Protein AF-A0A3C1NF84-F1 (afdb_monomer)

Secondary structure (DSSP, 8-state):
-GGG-S-EEEEHHHIIIIIHHHHHHHHHTT--EEEEEEE-S-HHHHHHHHHHHHTTT-SEEEE-TT-HHHHHHHHHHHTT-SPEEE-

Sequence (87 aa):
LGDSVGVYKIGLELLFSGGFELARELASQGRSVFIDAKLLDIEATVERATAAIARTGAEFLTVHALDAKTLDAAVRGRASSKLRLLG

Radius of gyration: 12.45 Å; Cα contacts (8 Å, |Δi|>4): 145; chains: 1; bounding box: 32×27×32 Å

Structure (mmCIF, N/CA/C/O backbone):
data_AF-A0A3C1NF84-F1
#
_entry.id   AF-A0A3C1NF84-F1
#
loop_
_atom_site.group_PDB
_atom_site.id
_atom_site.type_symbol
_atom_site.label_atom_id
_atom_site.label_alt_id
_atom_site.label_comp_id
_atom_site.label_asym_id
_atom_site.label_entity_id
_atom_site.label_seq_id
_atom_site.pdbx_PDB_ins_code
_atom_site.Cartn_x
_atom_site.Cartn_y
_atom_site.Cartn_z
_atom_site.occupancy
_atom_site.B_iso_or_equiv
_atom_site.auth_seq_id
_atom_site.auth_comp_id
_atom_site.auth_asym_id
_atom_site.auth_atom_id
_atom_site.pdbx_PDB_model_num
ATOM 1 N N . LEU A 1 1 ? -17.620 9.205 12.689 1.00 82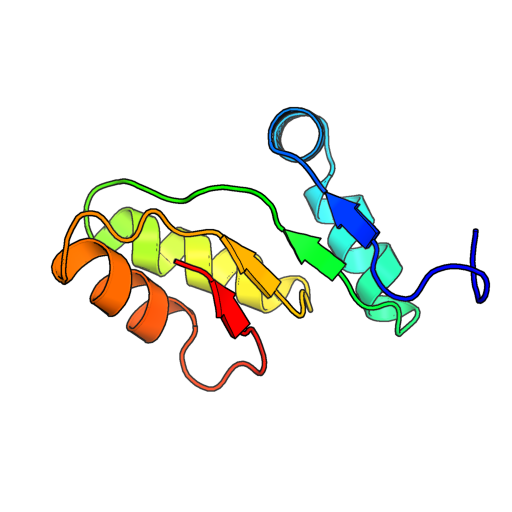.88 1 LEU A N 1
ATOM 2 C CA . LEU A 1 1 ? -17.899 8.684 11.333 1.00 82.88 1 LEU A CA 1
ATOM 3 C C . LEU A 1 1 ? -18.433 7.267 11.465 1.00 82.88 1 LEU A C 1
ATOM 5 O O . LEU A 1 1 ? -19.640 7.117 11.437 1.00 82.88 1 LEU A O 1
ATOM 9 N N . GLY A 1 2 ? -17.612 6.269 11.794 1.00 85.50 2 GLY A N 1
ATOM 10 C CA . GLY A 1 2 ? -18.123 4.940 12.151 1.00 85.50 2 GLY A CA 1
ATOM 11 C C . GLY A 1 2 ? -19.019 4.387 11.045 1.00 85.50 2 GLY A C 1
ATOM 12 O O . GLY A 1 2 ? -18.639 4.414 9.880 1.00 85.50 2 GLY A O 1
ATOM 13 N N . ASP A 1 3 ? -20.229 3.967 11.396 1.00 90.38 3 ASP A N 1
ATOM 14 C CA . ASP A 1 3 ? -21.171 3.368 10.442 1.00 90.38 3 ASP A CA 1
ATOM 15 C C . ASP A 1 3 ? -21.812 4.395 9.489 1.00 90.38 3 ASP A C 1
ATOM 17 O O . ASP A 1 3 ? -22.493 4.020 8.540 1.00 90.38 3 ASP A O 1
ATOM 21 N N . SER A 1 4 ? -21.568 5.696 9.695 1.00 94.38 4 SER A N 1
ATOM 22 C CA . SER A 1 4 ? -22.038 6.753 8.793 1.00 94.38 4 SER A CA 1
ATOM 23 C C . SER A 1 4 ? -21.203 6.875 7.512 1.00 94.38 4 SER A C 1
ATOM 25 O O . SER A 1 4 ? -21.515 7.715 6.670 1.00 94.38 4 SER A O 1
ATOM 27 N N . VAL A 1 5 ? -20.104 6.120 7.381 1.00 95.25 5 VAL A N 1
ATOM 28 C CA . VAL A 1 5 ? -19.227 6.128 6.203 1.00 95.25 5 VAL A CA 1
ATOM 29 C C . VAL A 1 5 ? -18.930 4.706 5.742 1.00 95.25 5 VAL A C 1
ATOM 31 O O . VAL A 1 5 ? -18.702 3.812 6.551 1.00 95.25 5 VAL A O 1
ATOM 34 N N . GLY A 1 6 ? -18.909 4.499 4.424 1.00 94.81 6 GLY A N 1
ATOM 35 C CA . GLY A 1 6 ? -18.621 3.186 3.845 1.00 94.81 6 GLY A CA 1
ATOM 36 C C . GLY A 1 6 ? -17.129 2.855 3.767 1.00 94.81 6 GLY A C 1
ATOM 37 O O . GLY A 1 6 ? -16.763 1.694 3.895 1.0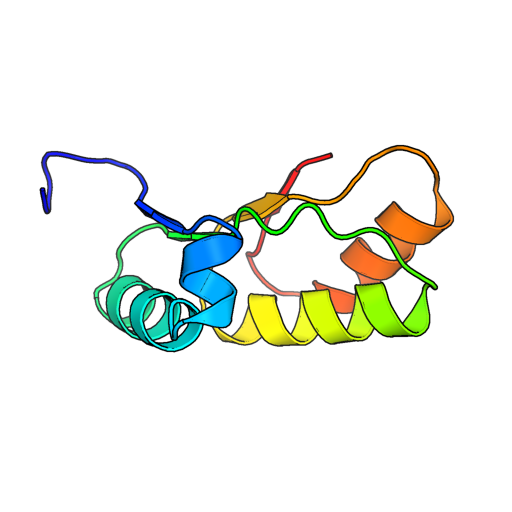0 94.81 6 GLY A O 1
ATOM 38 N N . VAL A 1 7 ? -16.268 3.859 3.557 1.00 97.50 7 VAL A N 1
ATOM 39 C CA . VAL A 1 7 ? -14.827 3.676 3.307 1.00 97.50 7 VAL A CA 1
ATOM 40 C C . VAL A 1 7 ? -14.028 4.823 3.921 1.00 97.50 7 VAL A C 1
ATOM 42 O O . VAL A 1 7 ? -14.410 5.988 3.805 1.00 97.50 7 VAL A O 1
ATOM 45 N N . TYR A 1 8 ? -12.883 4.502 4.521 1.00 98.12 8 TYR A N 1
ATOM 46 C CA . TYR A 1 8 ? -11.906 5.467 5.020 1.00 98.12 8 TYR A CA 1
ATOM 47 C C . TYR A 1 8 ? -10.752 5.602 4.029 1.00 98.12 8 TYR A C 1
ATOM 49 O O . TYR A 1 8 ? -9.997 4.653 3.822 1.00 98.12 8 TYR A O 1
ATOM 57 N N . LYS A 1 9 ? -10.595 6.780 3.417 1.00 98.31 9 LYS A N 1
ATOM 58 C CA . LYS A 1 9 ? -9.498 7.050 2.480 1.00 98.31 9 LYS A CA 1
ATOM 59 C C . LYS A 1 9 ? -8.326 7.730 3.180 1.00 98.31 9 LYS A C 1
ATOM 61 O O . LYS A 1 9 ? -8.484 8.823 3.715 1.00 98.31 9 LYS A O 1
ATOM 66 N N . ILE A 1 10 ? -7.151 7.114 3.115 1.00 98.25 10 ILE A N 1
ATOM 67 C CA . ILE A 1 10 ? -5.908 7.632 3.692 1.00 98.25 10 ILE A CA 1
ATOM 68 C C . ILE A 1 10 ? -5.036 8.147 2.549 1.00 98.25 10 ILE A C 1
ATOM 70 O O . ILE A 1 10 ? -4.600 7.380 1.690 1.00 98.25 10 ILE A O 1
ATOM 74 N N . GLY A 1 11 ? -4.851 9.466 2.511 1.00 98.12 11 GLY A N 1
ATOM 75 C CA . GLY A 1 11 ? -4.071 10.155 1.485 1.00 98.12 11 GLY A CA 1
ATOM 76 C C . GLY A 1 11 ? -2.570 10.161 1.765 1.00 98.12 11 GLY A C 1
ATOM 77 O O . GLY A 1 11 ? -2.135 9.917 2.889 1.00 98.12 11 GLY A O 1
ATOM 78 N N . LEU A 1 12 ? -1.797 10.493 0.732 1.00 96.56 12 LEU A N 1
ATOM 79 C CA . LEU A 1 12 ? -0.335 10.446 0.724 1.00 96.56 12 LEU A CA 1
ATOM 80 C C . LEU A 1 12 ? 0.331 11.184 1.902 1.00 96.56 12 LEU A C 1
ATOM 82 O O . LEU A 1 12 ? 1.196 10.614 2.558 1.00 96.56 12 LEU A O 1
ATOM 86 N N . GLU A 1 13 ? -0.101 12.407 2.220 1.00 97.69 13 GLU A N 1
ATOM 87 C CA . GLU A 1 13 ? 0.438 13.193 3.347 1.00 97.69 13 GLU A CA 1
ATOM 88 C C . GLU A 1 13 ? 0.278 12.471 4.691 1.00 97.69 13 GLU A C 1
ATOM 90 O O . GLU A 1 13 ? 1.191 12.447 5.521 1.00 97.69 13 GLU A O 1
ATOM 95 N N . LEU A 1 14 ? -0.876 11.826 4.888 1.00 97.81 14 LEU A N 1
ATOM 96 C CA . LEU A 1 14 ? -1.135 11.064 6.098 1.00 97.81 14 LEU A CA 1
ATOM 97 C C . LEU A 1 14 ? -0.298 9.783 6.123 1.00 97.81 14 LEU A C 1
ATOM 99 O O . LEU A 1 14 ? 0.246 9.449 7.166 1.00 97.81 14 LEU A O 1
ATOM 103 N N . LEU A 1 15 ? -0.111 9.098 4.988 1.00 97.25 15 LEU A N 1
ATOM 104 C CA . LEU A 1 15 ? 0.763 7.916 4.913 1.00 97.25 15 LEU A CA 1
ATOM 105 C C . LEU A 1 15 ? 2.188 8.218 5.399 1.00 97.25 15 LEU A C 1
ATOM 107 O O . LEU A 1 15 ? 2.748 7.419 6.149 1.00 97.25 15 LEU A O 1
ATOM 111 N N . PHE A 1 16 ? 2.738 9.384 5.048 1.00 96.12 16 PHE A N 1
ATOM 112 C CA . PHE A 1 16 ? 4.069 9.816 5.489 1.00 96.12 16 PHE A CA 1
ATOM 113 C C . PHE A 1 16 ? 4.139 10.290 6.947 1.00 96.12 16 PHE A C 1
ATOM 115 O O . PHE A 1 16 ? 5.231 10.383 7.499 1.00 96.12 16 PHE A O 1
ATOM 122 N N . SER A 1 17 ? 3.001 10.554 7.590 1.00 96.75 17 SER A N 1
ATOM 123 C CA . SER A 1 17 ? 2.917 11.012 8.986 1.00 96.75 17 SER A CA 1
ATOM 124 C C . SER A 1 17 ? 2.327 9.965 9.944 1.00 96.75 17 SER A C 1
ATOM 126 O O . SER A 1 17 ? 1.938 10.298 11.060 1.00 96.75 17 SER A O 1
ATOM 128 N N . GLY A 1 18 ? 2.294 8.687 9.542 1.00 94.75 18 GLY A N 1
ATOM 129 C CA . GLY A 1 18 ? 1.837 7.566 10.384 1.00 94.75 18 GLY A CA 1
ATOM 130 C C . GLY A 1 18 ? 0.526 6.909 9.939 1.00 94.75 18 GLY A C 1
ATOM 131 O O . GLY A 1 18 ? 0.008 6.018 10.609 1.00 94.75 18 GLY A O 1
ATOM 132 N N . GLY A 1 19 ? -0.007 7.289 8.780 1.00 97.31 19 GLY A N 1
ATOM 133 C CA . GLY A 1 19 ? -1.282 6.810 8.247 1.00 97.31 19 GLY A CA 1
ATOM 134 C C . GLY A 1 19 ? -1.349 5.304 8.001 1.00 97.31 19 GLY A C 1
ATOM 135 O O . GLY A 1 19 ? -2.441 4.747 7.980 1.00 97.31 19 GLY A O 1
ATOM 136 N N . PHE A 1 20 ? -0.213 4.614 7.862 1.00 96.94 20 PHE A N 1
ATOM 137 C CA . PHE A 1 20 ? -0.207 3.151 7.780 1.00 96.94 20 PHE A CA 1
ATOM 138 C C . PHE A 1 20 ? -0.619 2.471 9.088 1.00 96.94 20 PHE A C 1
ATOM 140 O O . PHE A 1 20 ? -1.254 1.419 9.029 1.00 96.94 20 PHE A O 1
ATOM 147 N N . GLU A 1 21 ? -0.320 3.059 10.249 1.00 97.69 21 GLU A N 1
ATOM 148 C CA . GLU A 1 21 ? -0.788 2.507 11.525 1.00 97.69 21 GLU A CA 1
ATOM 149 C C . GLU A 1 21 ? -2.289 2.705 11.686 1.00 97.69 21 GLU A C 1
ATOM 151 O O . GLU A 1 21 ? -3.004 1.756 12.001 1.00 97.69 21 GLU A O 1
ATOM 156 N N . LEU A 1 22 ? -2.785 3.889 11.319 1.00 97.44 22 LEU A N 1
ATOM 157 C CA . LEU A 1 22 ? -4.220 4.152 11.262 1.00 97.44 22 LEU A CA 1
ATOM 158 C C . LEU A 1 22 ? -4.939 3.190 10.299 1.00 97.44 22 LEU A C 1
ATOM 160 O O . LEU A 1 22 ? -6.017 2.692 10.611 1.00 97.44 22 LEU A O 1
ATOM 164 N N . ALA A 1 23 ? -4.343 2.896 9.139 1.00 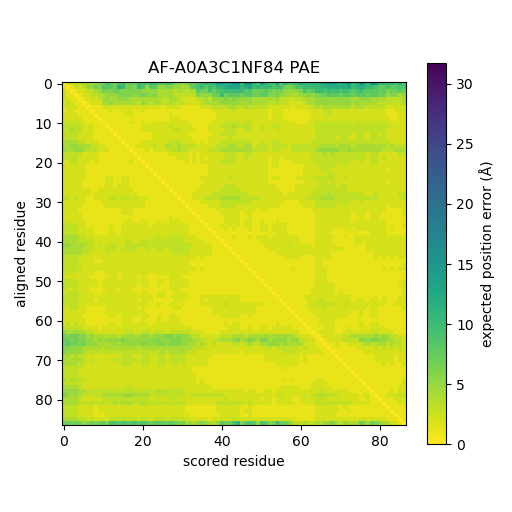98.06 23 ALA A N 1
ATOM 165 C CA . ALA A 1 23 ? -4.894 1.937 8.184 1.00 98.06 23 ALA A CA 1
ATOM 166 C C . ALA A 1 23 ? -5.064 0.545 8.805 1.00 98.06 23 ALA A C 1
ATOM 168 O O . ALA A 1 23 ? -6.119 -0.067 8.652 1.00 98.06 23 ALA A O 1
ATOM 169 N N . ARG A 1 24 ? -4.033 0.059 9.511 1.00 98.19 24 ARG A N 1
ATOM 170 C CA . ARG A 1 24 ? -4.057 -1.245 10.188 1.00 98.19 24 ARG A CA 1
ATOM 171 C C . ARG A 1 24 ? -5.090 -1.275 11.303 1.00 98.19 24 ARG A C 1
ATOM 173 O O . ARG A 1 24 ? -5.833 -2.247 11.407 1.00 98.19 24 ARG A O 1
ATOM 180 N N . GLU A 1 25 ? -5.162 -0.213 12.101 1.00 97.81 25 GLU A N 1
ATOM 181 C CA . GLU A 1 25 ? -6.145 -0.087 13.173 1.00 97.81 25 GLU A CA 1
ATOM 182 C C . GLU A 1 25 ? -7.573 -0.165 12.615 1.00 97.81 25 GLU A C 1
ATOM 184 O O . GLU A 1 25 ? -8.346 -1.036 13.014 1.00 97.81 25 GLU A O 1
ATOM 189 N N . LEU A 1 26 ? -7.901 0.668 11.623 1.00 97.50 26 LEU A N 1
ATOM 190 C CA . LEU A 1 26 ? -9.222 0.688 10.991 1.00 97.50 26 LEU A CA 1
ATOM 191 C C . LEU A 1 26 ? -9.574 -0.659 10.346 1.00 97.50 26 LEU A C 1
ATOM 193 O O . LEU A 1 26 ? -10.680 -1.165 10.543 1.00 97.5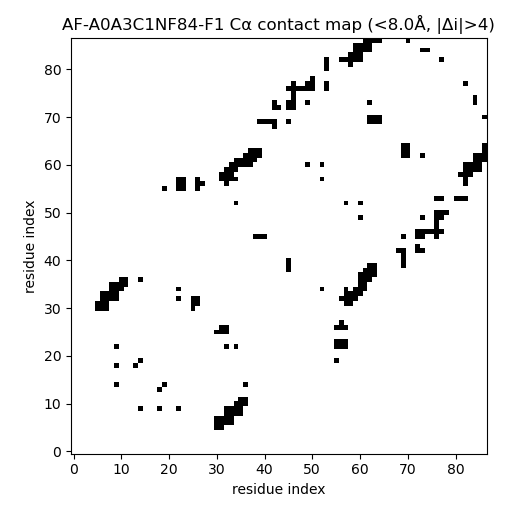0 26 LEU A O 1
ATOM 197 N N . ALA A 1 27 ? -8.633 -1.271 9.623 1.00 97.38 27 ALA A N 1
ATOM 198 C CA . ALA A 1 27 ? -8.845 -2.579 9.012 1.00 97.38 27 ALA A CA 1
ATOM 199 C C . ALA A 1 27 ? -9.078 -3.676 10.068 1.00 97.38 27 ALA A C 1
ATOM 201 O O . ALA A 1 27 ? -9.967 -4.509 9.897 1.00 97.38 27 ALA A O 1
ATOM 202 N N . SER A 1 28 ? -8.348 -3.652 11.192 1.00 97.19 28 SER A N 1
ATOM 203 C CA . SER A 1 28 ? -8.544 -4.601 12.302 1.00 97.19 28 SER A CA 1
ATOM 204 C C . SER A 1 28 ? -9.904 -4.454 12.996 1.00 97.19 28 SER A C 1
ATOM 206 O O . SER A 1 28 ? -10.435 -5.427 13.525 1.00 97.19 28 SER A O 1
ATOM 208 N N . GLN A 1 29 ? -10.508 -3.265 12.923 1.00 96.56 29 GLN A N 1
ATOM 209 C CA . GLN A 1 29 ? -11.876 -2.991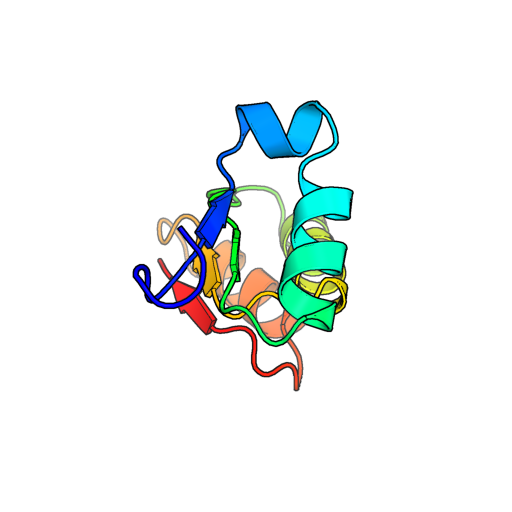 13.372 1.00 96.56 29 GLN A CA 1
ATOM 210 C C . GLN A 1 29 ? -12.939 -3.378 12.323 1.00 96.56 29 GLN A C 1
ATOM 212 O O . GLN A 1 29 ? -14.121 -3.089 12.505 1.00 96.56 29 GLN A O 1
ATOM 217 N N . GLY A 1 30 ? -12.539 -3.993 11.205 1.00 96.00 30 GLY A N 1
ATOM 218 C CA . GLY A 1 30 ? -13.434 -4.387 10.116 1.00 96.00 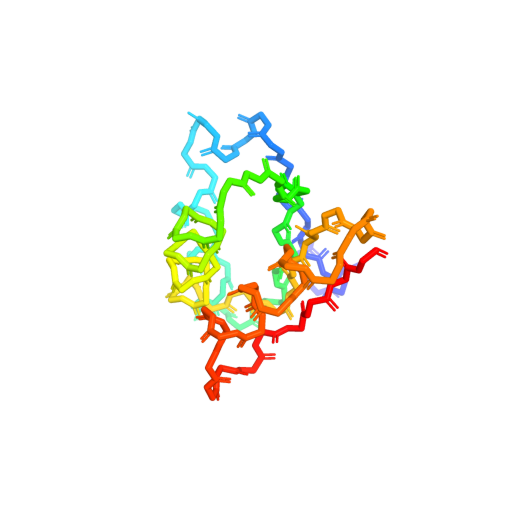30 GLY A CA 1
ATOM 219 C C . GLY A 1 30 ? -13.896 -3.227 9.230 1.00 96.00 30 GLY A C 1
ATOM 220 O O . GLY A 1 30 ? -14.852 -3.386 8.472 1.00 96.00 30 GLY A O 1
ATOM 221 N N . ARG A 1 31 ? -13.254 -2.052 9.312 1.00 97.62 31 ARG A N 1
ATOM 222 C CA . ARG A 1 31 ? -13.574 -0.906 8.450 1.00 97.62 31 ARG A CA 1
ATOM 223 C C . ARG A 1 31 ? -12.917 -1.071 7.081 1.00 97.62 31 ARG A C 1
ATOM 225 O O . ARG A 1 31 ? -11.763 -1.479 6.982 1.00 97.62 31 ARG A O 1
ATOM 232 N N . SER A 1 32 ? -13.631 -0.684 6.024 1.00 97.88 32 SER A N 1
ATOM 233 C CA . SER A 1 32 ? -13.057 -0.609 4.678 1.00 97.88 32 SER A CA 1
ATOM 234 C C . SER A 1 32 ? -12.056 0.541 4.593 1.00 97.88 32 SER A C 1
ATOM 236 O O . SER A 1 32 ? -12.391 1.694 4.889 1.00 97.88 32 SER A O 1
ATOM 238 N N . VAL A 1 33 ? -10.828 0.232 4.177 1.00 98.56 33 VAL A N 1
ATOM 239 C CA . VAL A 1 33 ? -9.742 1.209 4.035 1.00 98.56 33 VAL A CA 1
ATOM 240 C C . VAL A 1 33 ? -9.313 1.321 2.576 1.00 98.56 33 VAL A C 1
ATOM 242 O O . VAL A 1 33 ? -9.048 0.324 1.904 1.00 98.56 33 VAL A O 1
ATOM 245 N N . PHE A 1 34 ? -9.194 2.558 2.106 1.00 98.75 34 PHE A N 1
ATOM 246 C CA . PHE A 1 34 ? -8.659 2.920 0.802 1.00 98.75 34 PHE A CA 1
ATOM 247 C C . PHE A 1 34 ? -7.322 3.632 1.001 1.00 98.75 34 PHE A C 1
ATOM 249 O O . PHE A 1 34 ? -7.270 4.729 1.557 1.00 98.75 34 PHE A O 1
ATOM 256 N N . ILE A 1 35 ? -6.243 3.051 0.481 1.00 98.69 35 ILE A N 1
ATOM 257 C CA . ILE A 1 35 ? -4.914 3.669 0.461 1.00 98.69 35 ILE A CA 1
ATOM 258 C C . ILE A 1 35 ? -4.728 4.439 -0.845 1.00 98.69 35 ILE A C 1
ATOM 260 O O . ILE A 1 35 ? -4.630 3.859 -1.926 1.00 98.69 35 ILE A O 1
ATOM 264 N N . ASP A 1 36 ? -4.694 5.766 -0.747 1.00 98.44 36 ASP A N 1
ATOM 265 C CA . ASP A 1 36 ? -4.571 6.653 -1.899 1.00 98.44 36 ASP A CA 1
ATOM 266 C C . ASP A 1 36 ? -3.113 7.088 -2.105 1.00 98.44 36 ASP A C 1
ATOM 268 O O . ASP A 1 36 ? -2.745 8.236 -1.845 1.00 98.44 36 ASP A O 1
ATOM 272 N N . ALA A 1 37 ? -2.281 6.128 -2.518 1.00 98.06 37 ALA A N 1
ATOM 273 C CA . ALA A 1 37 ? -0.838 6.303 -2.688 1.00 98.06 37 ALA A CA 1
ATOM 274 C C . ALA A 1 37 ? -0.419 6.648 -4.123 1.00 98.06 37 ALA A C 1
ATOM 276 O O . ALA A 1 37 ? 0.671 7.180 -4.302 1.00 98.06 37 ALA A O 1
ATOM 277 N N . LYS A 1 38 ? -1.265 6.343 -5.121 1.00 97.94 38 LYS A N 1
ATOM 278 C CA . LYS A 1 38 ? -0.980 6.532 -6.554 1.00 97.94 38 LYS A CA 1
ATOM 279 C C . LYS A 1 38 ? 0.419 6.021 -6.916 1.00 97.94 38 LYS A C 1
ATOM 281 O O . LYS A 1 38 ? 1.281 6.783 -7.335 1.00 97.94 38 LYS A O 1
ATOM 286 N N . LEU A 1 39 ? 0.675 4.731 -6.686 1.00 98.25 39 LEU A N 1
ATOM 287 C CA . LEU A 1 39 ? 2.013 4.168 -6.897 1.00 98.25 39 LEU A CA 1
ATOM 288 C C . LEU A 1 39 ? 2.469 4.319 -8.357 1.00 98.25 39 LEU A C 1
ATOM 290 O O . LEU A 1 39 ? 1.727 3.972 -9.277 1.00 98.25 39 LEU A O 1
ATOM 294 N N . LEU A 1 40 ? 3.701 4.796 -8.544 1.00 97.75 40 LEU A N 1
ATOM 295 C CA . LEU A 1 40 ? 4.415 4.853 -9.819 1.00 97.75 40 LEU A CA 1
ATOM 296 C C . LEU A 1 40 ? 5.916 4.861 -9.549 1.00 97.75 40 LEU A C 1
ATOM 298 O O . LEU A 1 40 ? 6.438 5.813 -8.977 1.00 97.75 40 LEU A O 1
ATOM 302 N N . ASP A 1 41 ? 6.594 3.789 -9.941 1.00 97.69 41 ASP A N 1
ATOM 303 C CA . ASP A 1 41 ? 8.034 3.607 -9.754 1.00 97.69 41 ASP A CA 1
ATOM 304 C C . ASP A 1 41 ? 8.513 2.449 -10.656 1.00 97.69 41 ASP A C 1
ATOM 306 O O . ASP A 1 41 ? 7.753 1.916 -11.470 1.00 97.69 41 ASP A O 1
ATOM 310 N N . ILE A 1 42 ? 9.766 2.019 -10.515 1.00 97.44 42 ILE A N 1
ATOM 311 C CA . ILE A 1 42 ? 10.251 0.768 -11.094 1.00 97.44 42 ILE A CA 1
ATOM 312 C C . ILE A 1 42 ? 9.481 -0.431 -10.526 1.00 97.44 42 ILE A C 1
ATOM 314 O O . ILE A 1 42 ? 9.033 -0.433 -9.376 1.00 97.44 42 ILE A O 1
ATOM 318 N N . GLU A 1 43 ? 9.389 -1.496 -11.321 1.00 98.12 43 GLU A N 1
ATOM 319 C CA . GLU A 1 43 ? 8.556 -2.668 -11.028 1.00 98.12 43 GLU A CA 1
ATOM 320 C C . GLU A 1 43 ? 8.801 -3.252 -9.635 1.00 98.12 43 GLU A C 1
ATOM 322 O O . GLU A 1 43 ? 7.867 -3.463 -8.867 1.00 98.12 43 GLU A O 1
ATOM 327 N N . ALA A 1 44 ? 10.069 -3.454 -9.270 1.00 98.50 44 ALA A N 1
ATOM 328 C CA . ALA A 1 44 ? 10.421 -4.051 -7.988 1.00 98.50 44 ALA A CA 1
ATOM 329 C C . ALA A 1 44 ? 9.964 -3.190 -6.793 1.00 98.50 44 ALA A C 1
ATOM 331 O O . ALA A 1 44 ? 9.638 -3.723 -5.732 1.00 98.50 44 ALA A O 1
ATOM 332 N N . THR A 1 45 ? 9.930 -1.864 -6.948 1.00 98.56 45 THR A N 1
ATOM 333 C CA . THR A 1 45 ? 9.441 -0.946 -5.913 1.00 98.56 45 THR A CA 1
ATOM 334 C C . THR A 1 45 ? 7.921 -1.001 -5.819 1.00 98.56 45 THR A C 1
ATOM 336 O O . THR A 1 45 ? 7.401 -1.169 -4.716 1.00 98.56 45 THR A O 1
ATOM 339 N N . VAL A 1 46 ? 7.209 -0.944 -6.949 1.00 98.69 46 VAL A N 1
ATOM 340 C CA . VAL A 1 46 ? 5.737 -1.028 -6.988 1.00 98.69 46 VAL A CA 1
ATOM 341 C C . VAL A 1 46 ? 5.243 -2.361 -6.427 1.00 98.69 46 VAL A C 1
ATOM 343 O O . VAL A 1 46 ? 4.308 -2.384 -5.625 1.00 98.69 46 VAL A O 1
ATOM 346 N N . GLU A 1 47 ? 5.901 -3.465 -6.779 1.00 98.81 47 GLU A N 1
ATOM 347 C CA . GLU A 1 47 ? 5.576 -4.800 -6.279 1.00 98.81 47 GLU A CA 1
ATOM 348 C C . GLU A 1 47 ? 5.734 -4.880 -4.754 1.00 98.81 47 GLU A C 1
ATOM 350 O O . GLU A 1 47 ? 4.795 -5.252 -4.043 1.00 98.81 47 GLU A O 1
ATOM 355 N N . ARG A 1 48 ? 6.886 -4.451 -4.217 1.00 98.81 48 ARG A N 1
ATOM 356 C CA . ARG A 1 48 ? 7.135 -4.457 -2.765 1.00 98.81 48 ARG A CA 1
ATOM 357 C C . ARG A 1 48 ? 6.211 -3.509 -2.006 1.00 98.81 48 ARG A C 1
ATOM 359 O O . ARG A 1 48 ? 5.736 -3.871 -0.927 1.00 98.81 48 ARG A O 1
ATOM 366 N N . ALA A 1 49 ? 5.952 -2.321 -2.547 1.00 98.50 49 ALA A N 1
ATOM 367 C CA . ALA A 1 49 ? 5.043 -1.349 -1.951 1.00 98.50 49 ALA A CA 1
ATOM 368 C C . ALA A 1 49 ? 3.610 -1.895 -1.914 1.00 98.50 49 ALA A C 1
ATOM 370 O O . ALA A 1 49 ? 2.966 -1.864 -0.866 1.00 98.50 49 ALA A O 1
ATOM 371 N N . THR A 1 50 ? 3.142 -2.491 -3.012 1.00 98.81 50 THR A N 1
ATOM 372 C CA . THR A 1 50 ? 1.817 -3.115 -3.068 1.00 98.81 50 THR A CA 1
ATOM 373 C C . THR A 1 50 ? 1.707 -4.278 -2.085 1.00 98.81 50 THR A C 1
ATOM 375 O O . THR A 1 50 ? 0.723 -4.361 -1.355 1.00 98.81 50 THR A O 1
ATOM 378 N N . ALA A 1 51 ? 2.737 -5.123 -1.973 1.00 98.75 51 ALA A N 1
ATOM 379 C CA . ALA A 1 51 ? 2.770 -6.200 -0.985 1.00 98.75 51 ALA A CA 1
ATOM 380 C C . ALA A 1 51 ? 2.745 -5.670 0.460 1.00 98.75 51 ALA A C 1
ATOM 382 O O . ALA A 1 51 ? 2.100 -6.258 1.329 1.00 98.75 51 ALA A O 1
ATOM 383 N N . ALA A 1 52 ? 3.432 -4.558 0.740 1.00 98.19 52 ALA A N 1
ATOM 384 C CA . ALA A 1 52 ? 3.396 -3.909 2.049 1.00 98.19 52 ALA A CA 1
ATOM 385 C C . ALA A 1 52 ? 2.010 -3.352 2.384 1.00 98.19 52 ALA A C 1
ATOM 387 O O . ALA A 1 52 ? 1.534 -3.541 3.504 1.00 98.19 52 ALA A O 1
ATOM 388 N N . ILE A 1 53 ? 1.346 -2.739 1.407 1.00 98.38 53 ILE A N 1
ATOM 389 C CA . ILE A 1 53 ? -0.012 -2.214 1.545 1.00 98.38 53 ILE A CA 1
ATOM 390 C C . ILE A 1 53 ? -1.025 -3.351 1.696 1.00 98.38 53 ILE A C 1
ATOM 392 O O . ILE A 1 53 ? -1.896 -3.281 2.552 1.00 98.38 53 ILE A O 1
ATOM 396 N N . ALA A 1 54 ? -0.883 -4.449 0.955 1.00 98.31 54 ALA A N 1
ATOM 397 C CA . ALA A 1 54 ? -1.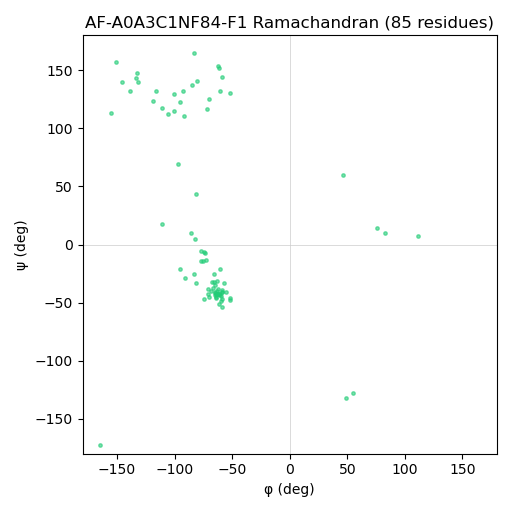755 -5.612 1.095 1.00 98.31 54 ALA A CA 1
ATOM 398 C C . ALA A 1 54 ? -1.755 -6.181 2.528 1.00 98.31 54 ALA A C 1
ATOM 400 O O . ALA A 1 54 ? -2.789 -6.648 3.001 1.00 98.31 54 ALA A O 1
ATOM 401 N N . ARG A 1 55 ? -0.624 -6.095 3.245 1.00 97.44 55 ARG A N 1
ATOM 402 C CA . ARG A 1 55 ? -0.509 -6.528 4.650 1.00 97.44 55 ARG A CA 1
ATOM 403 C C . ARG A 1 55 ? -1.207 -5.606 5.650 1.00 97.44 55 ARG A C 1
ATOM 405 O O . ARG A 1 55 ? -1.363 -6.006 6.798 1.00 97.44 55 ARG A O 1
ATOM 412 N N . THR A 1 56 ? -1.621 -4.396 5.265 1.00 97.38 56 THR A N 1
ATOM 413 C CA . THR A 1 56 ? -2.361 -3.508 6.179 1.00 97.38 56 THR A CA 1
ATOM 414 C C . THR A 1 56 ? -3.822 -3.914 6.346 1.00 97.38 56 THR A C 1
ATOM 416 O O . THR A 1 56 ? -4.474 -3.423 7.259 1.00 97.38 56 THR A O 1
ATOM 419 N N . GLY A 1 57 ? -4.338 -4.796 5.480 1.00 97.12 57 GLY A N 1
ATOM 420 C CA . GLY A 1 57 ? -5.761 -5.128 5.421 1.00 97.12 57 GLY A CA 1
ATOM 421 C C . GLY A 1 57 ? -6.591 -4.135 4.602 1.00 97.12 57 GLY A C 1
ATOM 422 O O . GLY A 1 57 ? -7.816 -4.213 4.626 1.00 97.12 57 GLY A O 1
ATOM 423 N N . ALA A 1 58 ? -5.948 -3.218 3.870 1.00 98.19 58 ALA A N 1
ATOM 424 C CA . ALA A 1 58 ? -6.643 -2.294 2.982 1.00 98.19 58 ALA A CA 1
ATOM 425 C C . ALA A 1 58 ? -7.464 -3.022 1.904 1.00 98.19 58 ALA A C 1
ATOM 427 O O . ALA A 1 58 ? -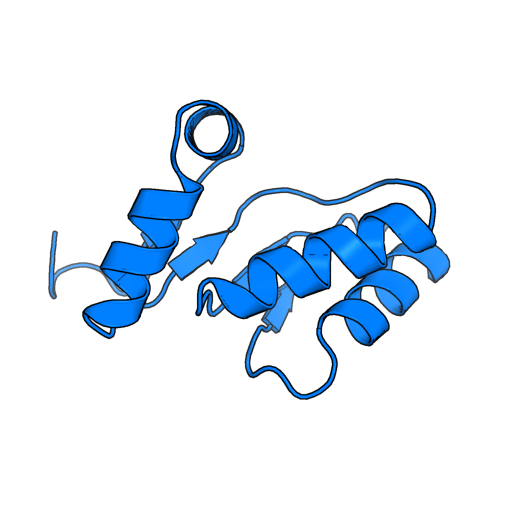7.056 -4.049 1.358 1.00 98.19 58 ALA A O 1
ATOM 428 N N . GLU A 1 59 ? -8.615 -2.445 1.566 1.00 98.56 59 GLU A N 1
ATOM 429 C CA . GLU A 1 59 ? -9.519 -2.966 0.541 1.00 98.56 59 GLU A CA 1
ATOM 430 C C . GLU A 1 59 ? -9.215 -2.380 -0.841 1.00 98.56 59 GLU A C 1
ATOM 432 O O . GLU A 1 59 ? -9.412 -3.058 -1.851 1.00 98.56 59 GLU A O 1
ATOM 437 N N . PHE A 1 60 ? -8.688 -1.154 -0.895 1.00 98.75 60 PHE A N 1
ATOM 438 C CA . PHE A 1 60 ? -8.335 -0.475 -2.141 1.00 98.75 60 PHE A CA 1
ATOM 439 C C . PHE A 1 60 ? -6.939 0.148 -2.098 1.00 98.75 60 PHE A C 1
ATOM 441 O O . PHE A 1 60 ? -6.506 0.648 -1.057 1.00 98.75 60 PHE A O 1
ATOM 448 N N . LEU A 1 61 ? -6.277 0.177 -3.256 1.00 98.81 61 LEU A N 1
ATOM 449 C CA . LEU A 1 61 ? -5.025 0.891 -3.505 1.00 98.81 61 LEU A CA 1
ATOM 450 C C . LEU A 1 61 ? -5.064 1.574 -4.876 1.00 98.81 61 LEU A C 1
ATOM 452 O O . LEU A 1 61 ? -5.387 0.922 -5.868 1.00 98.81 61 LEU A O 1
ATOM 456 N N . THR A 1 62 ? -4.679 2.851 -4.943 1.00 98.69 62 THR A N 1
ATOM 457 C CA . THR A 1 62 ? -4.431 3.543 -6.220 1.00 98.69 62 THR A CA 1
ATOM 458 C C . THR A 1 62 ? -3.020 3.315 -6.753 1.00 98.69 62 THR A C 1
ATOM 460 O O . THR A 1 62 ? -2.027 3.397 -6.024 1.00 98.69 62 THR A O 1
ATOM 463 N N . VAL A 1 63 ? -2.940 3.080 -8.058 1.00 98.31 63 VAL A N 1
ATOM 464 C CA . VAL A 1 63 ? -1.722 2.895 -8.855 1.00 98.31 63 VAL A CA 1
ATOM 465 C C . VAL A 1 63 ? -1.879 3.745 -10.113 1.00 98.31 63 VAL A C 1
ATOM 467 O O . VAL A 1 63 ? -2.982 3.858 -10.627 1.00 98.31 63 VAL A O 1
ATOM 470 N N . HIS A 1 64 ? -0.820 4.367 -10.624 1.00 97.44 64 HIS A N 1
ATOM 471 C CA . HIS A 1 64 ? -0.920 5.071 -11.902 1.00 97.44 64 HIS A CA 1
ATOM 472 C C . HIS A 1 64 ? -1.030 4.069 -13.067 1.00 97.44 64 HIS A C 1
ATOM 474 O O . HIS A 1 64 ? -0.078 3.343 -13.346 1.00 97.44 64 HIS A O 1
ATOM 480 N N . ALA A 1 65 ? -2.148 4.064 -13.800 1.00 93.38 65 ALA A N 1
ATOM 481 C CA . ALA A 1 65 ? -2.340 3.236 -15.000 1.00 93.38 65 ALA A CA 1
ATOM 482 C C . ALA A 1 65 ? -1.709 3.822 -16.280 1.00 93.38 65 ALA A C 1
ATOM 484 O O . ALA A 1 65 ? -2.326 3.834 -17.344 1.00 93.38 65 ALA A O 1
ATOM 485 N N . LEU A 1 66 ? -0.479 4.336 -16.185 1.00 93.50 66 LEU A N 1
ATOM 486 C CA . LEU A 1 66 ? 0.231 4.919 -17.332 1.00 93.50 66 LEU A CA 1
ATOM 487 C C . LEU A 1 66 ? 0.933 3.865 -18.198 1.00 93.50 66 LEU A C 1
ATOM 489 O O . LEU A 1 66 ? 1.161 4.101 -19.383 1.00 93.50 66 LEU A O 1
ATOM 493 N N . ASP A 1 67 ? 1.283 2.714 -17.620 1.00 95.00 67 ASP A N 1
ATOM 494 C CA . ASP A 1 67 ? 1.973 1.634 -18.318 1.00 95.00 67 ASP A CA 1
ATOM 495 C C . ASP A 1 67 ? 1.647 0.248 -17.731 1.00 95.00 67 ASP A C 1
ATOM 497 O O . ASP A 1 67 ? 1.239 0.106 -16.575 1.00 95.00 67 ASP A O 1
ATOM 501 N N . ALA A 1 68 ? 1.831 -0.792 -18.553 1.00 96.19 68 ALA A N 1
ATOM 502 C CA . ALA A 1 68 ? 1.561 -2.174 -18.160 1.00 96.19 68 ALA A CA 1
ATOM 503 C C . ALA A 1 68 ? 2.525 -2.672 -17.074 1.00 96.19 68 ALA A C 1
ATOM 505 O O . ALA A 1 68 ? 2.090 -3.353 -16.155 1.00 96.19 68 ALA A O 1
ATOM 506 N N . LYS A 1 69 ? 3.809 -2.279 -17.113 1.00 96.25 69 LYS A N 1
ATOM 507 C CA . LYS A 1 69 ? 4.811 -2.733 -16.128 1.00 96.25 69 LYS A CA 1
ATOM 508 C C . LYS A 1 69 ? 4.417 -2.353 -14.692 1.00 96.25 69 LYS A C 1
ATOM 510 O O . LYS A 1 69 ? 4.590 -3.152 -13.776 1.00 96.25 69 LYS A O 1
ATOM 515 N N . THR A 1 70 ? 3.857 -1.158 -14.494 1.00 98.06 70 THR A N 1
ATOM 516 C CA . THR A 1 70 ? 3.428 -0.645 -13.189 1.00 98.06 70 THR A CA 1
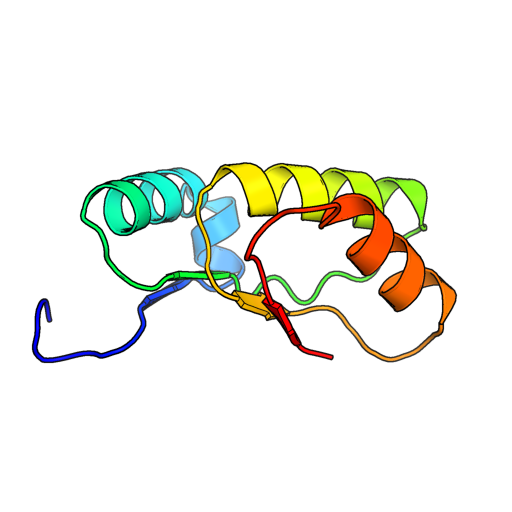ATOM 517 C C . THR A 1 70 ? 2.209 -1.418 -12.702 1.00 98.06 70 THR A C 1
ATOM 519 O O . THR A 1 70 ? 2.176 -1.865 -11.554 1.00 98.06 70 THR A O 1
ATOM 522 N N . LEU A 1 71 ? 1.230 -1.638 -13.585 1.00 97.94 71 LEU A N 1
ATOM 523 C CA . LEU A 1 71 ? 0.034 -2.420 -13.272 1.00 97.94 71 LEU A CA 1
ATOM 524 C C . LEU A 1 71 ? 0.375 -3.884 -12.970 1.00 97.94 71 LEU A C 1
ATOM 526 O O . LEU A 1 71 ? -0.071 -4.415 -11.954 1.00 97.94 71 LEU A O 1
ATOM 530 N N . ASP A 1 72 ? 1.216 -4.516 -13.784 1.00 98.31 72 ASP A N 1
ATOM 531 C CA . ASP A 1 72 ? 1.646 -5.902 -13.607 1.00 98.31 72 ASP A CA 1
ATOM 532 C C . ASP A 1 72 ? 2.437 -6.075 -12.308 1.00 98.31 72 ASP A C 1
ATOM 534 O O . ASP A 1 72 ? 2.199 -7.023 -11.559 1.00 98.31 72 ASP A O 1
ATOM 538 N N . ALA A 1 73 ? 3.337 -5.139 -11.988 1.00 98.62 73 ALA A N 1
ATOM 539 C CA . ALA A 1 73 ? 4.058 -5.130 -10.719 1.00 98.62 73 ALA A CA 1
ATOM 540 C C . ALA A 1 73 ? 3.112 -4.995 -9.520 1.00 98.62 73 ALA A C 1
ATOM 542 O O . ALA A 1 73 ? 3.260 -5.712 -8.526 1.00 98.62 73 ALA A O 1
ATOM 543 N N . ALA A 1 74 ? 2.104 -4.126 -9.611 1.00 98.69 74 ALA A N 1
ATOM 544 C CA . ALA A 1 74 ? 1.093 -4.011 -8.570 1.00 98.69 74 ALA A CA 1
ATOM 545 C C . ALA A 1 74 ? 0.276 -5.307 -8.437 1.00 98.69 74 ALA A C 1
ATOM 547 O O . ALA A 1 74 ? 0.060 -5.787 -7.324 1.00 98.69 74 ALA A O 1
ATOM 548 N N . VAL A 1 75 ? -0.123 -5.937 -9.547 1.00 98.50 75 VAL A N 1
ATOM 549 C CA . VAL A 1 75 ? -0.834 -7.227 -9.540 1.00 98.50 75 VAL A CA 1
ATOM 550 C C . VAL A 1 75 ? 0.015 -8.327 -8.898 1.00 98.50 75 VAL A C 1
ATOM 552 O O . VAL A 1 75 ? -0.504 -9.071 -8.062 1.00 98.50 75 VAL A O 1
ATOM 555 N N . ARG A 1 76 ? 1.316 -8.402 -9.213 1.00 98.69 76 ARG A N 1
ATOM 556 C CA . ARG A 1 76 ? 2.252 -9.330 -8.557 1.00 98.69 76 ARG A CA 1
ATOM 557 C C . ARG A 1 76 ? 2.330 -9.073 -7.054 1.00 98.69 76 ARG A C 1
ATOM 559 O O . ARG A 1 76 ? 2.156 -10.003 -6.271 1.00 98.69 76 ARG A O 1
ATOM 566 N N . GLY A 1 77 ? 2.499 -7.815 -6.645 1.00 98.62 77 GLY A N 1
ATOM 567 C CA . GLY A 1 77 ? 2.613 -7.435 -5.235 1.00 98.62 77 GLY A CA 1
ATOM 568 C C . GLY A 1 77 ? 1.331 -7.669 -4.433 1.00 98.62 77 GLY A C 1
ATOM 569 O O . GLY A 1 77 ? 1.381 -8.015 -3.254 1.00 98.62 77 GLY A O 1
ATOM 570 N N . ARG A 1 78 ? 0.168 -7.529 -5.078 1.00 98.56 78 ARG A N 1
ATOM 571 C CA . ARG A 1 78 ? -1.149 -7.854 -4.514 1.00 98.56 78 ARG A CA 1
ATOM 572 C C . ARG A 1 78 ? -1.279 -9.352 -4.232 1.00 98.56 78 ARG A C 1
ATOM 574 O O . ARG A 1 78 ? -1.916 -9.728 -3.249 1.00 98.56 78 ARG A O 1
ATOM 581 N N . ALA A 1 79 ? -0.677 -10.198 -5.069 1.00 98.00 79 ALA A N 1
ATOM 582 C CA . ALA A 1 79 ? -0.729 -11.654 -4.968 1.00 98.00 79 ALA A CA 1
ATOM 583 C C . ALA A 1 79 ? -2.178 -12.165 -4.781 1.00 98.00 79 ALA A C 1
ATOM 585 O O . ALA A 1 79 ? -3.093 -11.742 -5.492 1.00 98.00 79 ALA A O 1
ATOM 586 N N . SER A 1 80 ? -2.404 -13.061 -3.815 1.00 97.56 80 SER A N 1
ATOM 587 C CA . SER A 1 80 ? -3.724 -13.601 -3.463 1.00 97.56 80 SER A CA 1
ATOM 588 C C . SER A 1 80 ? -4.512 -12.732 -2.471 1.00 97.56 80 SER A C 1
ATOM 590 O O . SER A 1 80 ? -5.528 -13.182 -1.938 1.00 97.56 80 SER A O 1
ATOM 592 N N . SER A 1 81 ? -4.051 -11.510 -2.177 1.00 98.00 81 SER A N 1
ATOM 593 C CA . SER A 1 81 ? -4.767 -10.579 -1.302 1.00 98.00 81 SER A CA 1
ATOM 594 C C . SER A 1 81 ? -6.134 -10.195 -1.878 1.00 98.00 81 SER A C 1
ATOM 596 O O . SER A 1 81 ? -6.339 -10.150 -3.093 1.00 98.00 81 SER A O 1
ATOM 598 N N . LYS A 1 82 ? -7.064 -9.837 -0.985 1.00 96.06 82 LYS A N 1
ATOM 599 C CA . LYS A 1 82 ? -8.352 -9.221 -1.343 1.00 96.06 82 LYS A CA 1
ATOM 600 C C . LYS A 1 82 ? -8.220 -7.756 -1.778 1.00 96.06 82 LYS A C 1
ATOM 602 O O . LYS A 1 82 ? -9.208 -7.191 -2.238 1.00 96.06 82 LYS A O 1
ATOM 607 N N . LEU A 1 83 ? -7.033 -7.156 -1.642 1.00 98.56 83 LEU A N 1
ATOM 608 C CA . LEU A 1 83 ? -6.754 -5.785 -2.068 1.00 98.56 83 LEU A CA 1
ATOM 609 C C . LEU A 1 83 ? -7.175 -5.594 -3.532 1.00 98.56 83 LEU A C 1
ATOM 611 O O . LEU A 1 83 ? -6.809 -6.394 -4.397 1.00 98.56 83 LEU A O 1
ATOM 615 N N . ARG A 1 84 ? -7.941 -4.538 -3.809 1.00 98.56 84 ARG A N 1
ATOM 616 C CA . ARG A 1 84 ? -8.351 -4.138 -5.159 1.00 98.56 84 ARG A CA 1
ATOM 617 C C . ARG A 1 84 ? -7.485 -2.983 -5.640 1.00 98.56 84 ARG A C 1
ATOM 619 O O . ARG A 1 84 ? -7.314 -1.993 -4.934 1.00 98.56 84 ARG A O 1
ATOM 626 N N . LEU A 1 85 ? -6.942 -3.127 -6.842 1.00 98.44 85 LEU A N 1
ATOM 627 C CA . LEU A 1 85 ? -6.104 -2.114 -7.474 1.00 98.44 85 LEU A CA 1
ATOM 628 C C . LEU A 1 85 ? -6.979 -1.215 -8.345 1.00 98.44 85 LEU A C 1
ATOM 630 O O . LEU A 1 85 ? -7.804 -1.718 -9.107 1.00 98.44 85 LEU A O 1
ATOM 634 N N . LEU A 1 86 ? -6.803 0.096 -8.209 1.00 97.56 86 LEU A N 1
ATOM 635 C CA . LEU A 1 86 ? -7.494 1.119 -8.988 1.00 97.56 86 LEU A CA 1
ATOM 636 C C . LEU A 1 86 ? -6.454 1.917 -9.776 1.00 97.56 86 LEU A C 1
ATOM 638 O O . LEU A 1 86 ? -5.509 2.439 -9.183 1.00 97.56 86 LEU A O 1
ATOM 642 N N . GLY A 1 87 ? -6.631 1.941 -11.096 1.00 86.19 87 GLY A N 1
ATOM 643 C CA . GLY A 1 87 ? -5.747 2.562 -12.080 1.00 86.19 87 GLY A CA 1
ATOM 644 C C . GLY A 1 87 ? -6.230 3.921 -12.558 1.00 86.19 87 GLY A C 1
ATOM 645 O O . GLY A 1 87 ? -7.469 4.079 -12.635 1.00 86.19 87 GLY A O 1
#

pLDDT: mean 97.1, std 2.73, range [82.88, 98.81]

Solvent-accessible surface area (backbone atoms only — not comparable to full-atom values): 4643 Å² total; per-residue (Å²): 111,74,92,80,50,82,66,48,76,47,44,53,74,44,48,79,72,52,36,59,58,54,42,31,54,42,25,74,72,71,41,46,24,32,41,47,63,53,47,81,62,59,43,74,55,34,16,52,51,31,37,56,48,42,72,35,52,33,43,32,36,36,34,48,67,84,49,66,61,45,47,52,19,32,53,59,22,32,58,90,50,82,45,40,81,44,99

Nearest PDB structures (foldseek):
  2yyu-assembly1_B  TM=8.929E-01  e=4.952E-05  Geobacillus kaustophilus HTA426
  8doq-assembly1_A  TM=9.159E-01  e=3.665E-04  Klebsiella aerogenes
  8dop-assembly1_A  TM=9.178E-01  e=4.745E-04  Klebsiella aerogenes
  3ddm-assembly1_A  TM=6.713E-01  e=1.148E-01  Bordetella bronchiseptica
  2opj-assembly1_A  TM=7.007E-01  e=3.225E-01  Thermobifida fusca YX

Mean predicted aligned error: 2.23 Å

Foldseek 3Di:
DVPVDQEAEDEDVNVVVCVLVVLLVCLVVVGAYAYENQDDDQLVVLLCVLLVSLVSNHQEYEHDPPDPSNVVSNCNSCDPGNYDYDD